Protein AF-A0A8S2FSR5-F1 (afdb_monomer)

Radius of gyration: 16.74 Å; Cα contacts (8 Å, |Δi|>4): 285; chains: 1; bounding box: 50×32×46 Å

Foldseek 3Di:
DPDQDKKKWKKFKPDPPWDDDPCCVQQHVQFDDWDDPDGGIIITIGGPVDAPVSSLLCLLPRDPRIHMFTDDIPPDPQKWKWKKKALDPVVVVVQVPDPFKDWPDWDFDDDPDSPRRIIITIIMGGRRCSSVVSVCQVVPDPRIDTDGIDRDDD

Organism: NCBI:txid1234261

Solvent-accessible surface area (backbone atoms only — not comparable to full-atom 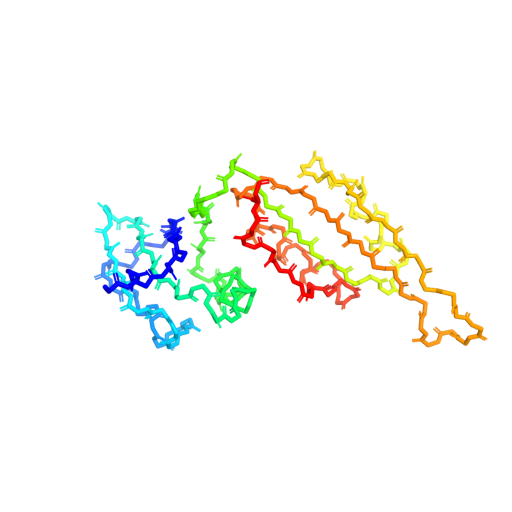values): 8906 Å² total; per-residue (Å²): 129,83,73,81,62,61,41,40,36,33,36,35,47,78,52,88,77,76,87,71,83,56,54,37,83,75,65,35,73,67,46,76,45,80,40,79,75,51,96,48,33,35,38,38,33,33,53,62,94,48,82,58,37,61,53,56,49,40,52,37,64,66,47,95,83,52,49,56,44,41,68,44,53,56,84,45,91,60,46,42,43,36,35,33,40,32,58,41,72,66,60,52,52,53,57,74,66,43,92,67,55,45,80,77,44,77,47,70,52,90,50,100,48,88,88,49,56,33,33,42,33,34,34,34,31,43,39,66,46,46,31,60,49,55,42,49,38,66,72,74,40,84,47,51,39,80,77,41,49,57,91,78,68,134

Structure (mmCIF, N/CA/C/O backbone):
data_AF-A0A8S2FSR5-F1
#
_entry.id   AF-A0A8S2FSR5-F1
#
loop_
_atom_site.group_PDB
_atom_site.id
_atom_site.type_symbol
_atom_site.label_atom_id
_atom_site.label_alt_id
_atom_site.label_comp_id
_atom_site.label_asym_id
_atom_site.label_entity_id
_atom_site.label_seq_id
_atom_site.pdbx_PDB_ins_code
_atom_site.Cartn_x
_atom_site.Cartn_y
_atom_site.Cartn_z
_atom_site.occupancy
_atom_site.B_iso_or_equiv
_atom_site.auth_seq_id
_atom_site.auth_comp_id
_atom_site.auth_asym_id
_atom_site.auth_atom_id
_atom_site.pdbx_PDB_model_num
ATOM 1 N N . ARG A 1 1 ? -27.350 17.821 -4.497 1.00 42.69 1 ARG A N 1
ATOM 2 C CA . ARG A 1 1 ? -26.119 17.705 -3.683 1.00 42.69 1 ARG A CA 1
ATOM 3 C C . ARG A 1 1 ? -25.410 16.485 -4.224 1.00 42.69 1 ARG A C 1
ATOM 5 O O . ARG A 1 1 ? -26.042 15.443 -4.240 1.00 42.69 1 ARG A O 1
ATOM 12 N N . VAL A 1 2 ? -24.217 16.649 -4.784 1.00 43.16 2 VAL A N 1
ATOM 13 C CA . VAL A 1 2 ? -23.364 15.503 -5.107 1.00 43.16 2 VAL A CA 1
ATOM 14 C C . VAL A 1 2 ? -22.880 15.006 -3.751 1.00 43.16 2 VAL A C 1
ATOM 16 O O . VAL A 1 2 ? -22.307 15.801 -3.002 1.00 43.16 2 VAL A O 1
ATOM 19 N N . ASP A 1 3 ? -23.260 13.790 -3.367 1.00 50.75 3 ASP A N 1
ATOM 20 C CA . ASP A 1 3 ? -22.720 13.181 -2.154 1.00 50.75 3 ASP A CA 1
ATOM 21 C C . ASP A 1 3 ? -21.193 13.175 -2.286 1.00 50.75 3 ASP A C 1
ATOM 23 O O . ASP A 1 3 ? -20.693 12.919 -3.384 1.00 50.75 3 ASP A O 1
ATOM 27 N N . PRO A 1 4 ? -20.431 13.536 -1.241 1.00 54.97 4 PRO A N 1
ATOM 28 C CA . PRO A 1 4 ? -18.988 13.570 -1.379 1.00 54.97 4 PRO A CA 1
ATOM 29 C C . PRO A 1 4 ? -18.513 12.153 -1.711 1.00 54.97 4 PRO A C 1
ATOM 31 O O . PRO A 1 4 ? -18.879 11.198 -1.024 1.00 54.97 4 PRO A O 1
ATOM 34 N N . GLU A 1 5 ? -17.748 12.004 -2.791 1.00 77.38 5 GLU A N 1
ATOM 35 C CA . GLU A 1 5 ? -17.191 10.706 -3.143 1.00 77.38 5 GLU A CA 1
ATOM 36 C C . GLU A 1 5 ? -16.043 10.391 -2.182 1.00 77.38 5 GLU A C 1
ATOM 38 O O . GLU A 1 5 ? -15.026 11.093 -2.128 1.00 77.38 5 GLU A O 1
ATOM 43 N N . TYR A 1 6 ? -16.243 9.350 -1.382 1.00 79.56 6 TYR A N 1
ATOM 44 C CA . TYR A 1 6 ? -15.280 8.871 -0.404 1.00 79.56 6 TYR A CA 1
ATOM 45 C C . TYR A 1 6 ? -14.722 7.528 -0.847 1.00 79.56 6 TYR A C 1
ATOM 47 O O . TYR A 1 6 ? -15.486 6.655 -1.258 1.00 79.56 6 TYR A O 1
ATOM 55 N N . GLU A 1 7 ? -13.424 7.339 -0.636 1.00 81.88 7 GLU A N 1
ATOM 56 C CA . GLU A 1 7 ? -12.866 6.004 -0.492 1.00 81.88 7 GLU A CA 1
ATOM 57 C C . GLU A 1 7 ? -13.045 5.511 0.943 1.00 81.88 7 GLU A C 1
ATOM 59 O O . GLU A 1 7 ? -12.767 6.222 1.915 1.00 81.88 7 GLU A O 1
ATOM 64 N N . GLN A 1 8 ? -13.522 4.276 1.075 1.00 88.06 8 GLN A N 1
ATOM 65 C CA . GLN A 1 8 ? -13.667 3.572 2.334 1.00 88.06 8 GLN A CA 1
ATOM 66 C C . GLN A 1 8 ? -12.603 2.484 2.451 1.00 88.06 8 GLN A C 1
ATOM 68 O O . GLN A 1 8 ? -12.623 1.496 1.720 1.00 88.06 8 GLN A O 1
ATOM 73 N N . LEU A 1 9 ? -11.732 2.631 3.443 1.00 92.19 9 LEU A N 1
ATOM 74 C CA . LEU A 1 9 ? -10.773 1.606 3.834 1.00 92.19 9 LEU A CA 1
ATOM 75 C C . LEU A 1 9 ? -11.348 0.765 4.963 1.00 92.19 9 LEU A C 1
ATOM 77 O O . LEU A 1 9 ? -11.871 1.327 5.924 1.00 92.19 9 LEU A O 1
ATOM 81 N N . ILE A 1 10 ? -11.189 -0.557 4.898 1.00 93.00 10 ILE A N 1
ATOM 82 C CA . ILE A 1 10 ? -11.311 -1.413 6.084 1.00 93.00 10 ILE A CA 1
ATOM 83 C C . ILE A 1 10 ? -9.924 -1.909 6.443 1.00 93.00 10 ILE A C 1
ATOM 85 O O . ILE A 1 10 ? -9.269 -2.580 5.645 1.00 93.00 10 ILE A O 1
ATOM 89 N N . ILE A 1 11 ? -9.500 -1.591 7.656 1.00 93.62 11 ILE A N 1
ATOM 90 C CA . ILE A 1 11 ? -8.203 -1.982 8.197 1.00 93.62 11 ILE A CA 1
ATOM 91 C C . ILE A 1 11 ? -8.386 -2.741 9.504 1.00 93.62 11 ILE A C 1
ATOM 93 O O . ILE A 1 11 ? -9.336 -2.505 10.254 1.00 93.62 11 ILE A O 1
ATOM 97 N N . LYS A 1 12 ? -7.444 -3.633 9.780 1.00 92.62 12 LYS A N 1
ATOM 98 C CA . LYS A 1 12 ? -7.308 -4.345 11.044 1.00 92.62 12 LYS A CA 1
ATOM 99 C C . LYS A 1 12 ? -6.054 -3.868 11.768 1.00 92.62 12 LYS A C 1
ATOM 101 O O . LYS A 1 12 ? -5.020 -3.683 11.128 1.00 92.62 12 LYS A O 1
ATOM 106 N N . ILE A 1 13 ? -6.135 -3.700 13.086 1.00 90.69 13 ILE A N 1
ATOM 107 C CA . ILE A 1 13 ? -4.983 -3.400 13.946 1.00 90.69 13 ILE A CA 1
ATOM 108 C C . ILE A 1 13 ? -4.629 -4.643 14.762 1.00 90.69 13 ILE A C 1
ATOM 110 O O . ILE A 1 13 ? -5.452 -5.150 15.513 1.00 90.69 13 ILE A O 1
ATOM 114 N N . SER A 1 14 ? -3.390 -5.118 14.671 1.00 83.94 14 SER A N 1
ATOM 115 C CA . SER A 1 14 ? -2.967 -6.355 15.348 1.00 83.94 14 SER A CA 1
ATOM 116 C C . SER A 1 14 ? -2.484 -6.170 16.803 1.00 83.94 14 SER A C 1
ATOM 118 O O . SER A 1 14 ? -1.922 -7.102 17.372 1.00 83.94 14 SER A O 1
ATOM 120 N N . ASN A 1 15 ? -2.679 -5.000 17.428 1.00 72.25 15 ASN A N 1
ATOM 121 C CA . ASN A 1 15 ? -2.208 -4.721 18.795 1.00 72.25 15 ASN A CA 1
ATOM 122 C C . ASN A 1 15 ? -3.358 -4.718 19.824 1.00 72.25 15 ASN A C 1
ATOM 124 O O . ASN A 1 15 ? -4.443 -4.211 19.557 1.00 72.25 15 ASN A O 1
ATOM 128 N N . GLU A 1 16 ? -3.092 -5.257 21.018 1.00 54.62 16 GLU A N 1
ATOM 129 C CA . GLU A 1 16 ? -4.023 -5.404 22.148 1.00 54.62 16 GLU A CA 1
ATOM 130 C C . GLU A 1 16 ? -4.314 -4.093 22.900 1.00 54.62 16 GLU A C 1
ATOM 132 O O . GLU A 1 16 ? -5.110 -4.094 23.839 1.00 54.62 16 GLU A O 1
ATOM 137 N N . LYS A 1 17 ? -3.693 -2.966 22.516 1.00 55.12 17 LYS A N 1
ATOM 138 C CA . LYS A 1 17 ? -4.017 -1.663 23.112 1.00 55.12 17 LYS A CA 1
ATOM 139 C C . LYS A 1 17 ? -5.418 -1.227 22.684 1.00 55.12 17 LYS A C 1
ATOM 141 O O . LYS A 1 17 ? -5.647 -0.768 21.570 1.00 55.12 17 LYS A O 1
ATOM 146 N N . GLU A 1 18 ? -6.331 -1.427 23.621 1.00 55.34 18 GLU A N 1
ATOM 147 C CA . GLU A 1 18 ? -7.761 -1.173 23.568 1.00 55.34 18 GLU A CA 1
ATOM 148 C C . GLU A 1 18 ? -8.134 0.165 22.900 1.00 55.34 18 GLU A C 1
ATOM 150 O O . GLU A 1 18 ? -7.737 1.242 23.336 1.00 55.34 18 GLU A O 1
ATOM 155 N N . ASN A 1 19 ? -8.976 0.064 21.867 1.00 60.84 19 ASN A N 1
ATOM 156 C CA . ASN A 1 19 ? -10.104 0.954 21.578 1.00 60.84 19 ASN A CA 1
ATOM 157 C C . ASN A 1 19 ? -9.882 2.482 21.593 1.00 60.84 19 ASN A C 1
ATOM 159 O O . ASN A 1 19 ? -10.737 3.173 22.143 1.00 60.84 19 ASN A O 1
ATOM 163 N N . ASN A 1 20 ? -8.819 3.039 20.996 1.00 74.62 20 ASN A N 1
ATOM 164 C CA . ASN A 1 20 ? -8.831 4.453 20.556 1.00 74.62 20 ASN A CA 1
ATOM 165 C C . ASN A 1 20 ? -7.588 4.872 19.746 1.00 74.62 20 ASN A C 1
ATOM 167 O O . ASN A 1 20 ? -6.884 5.812 20.110 1.00 74.62 20 ASN A O 1
ATOM 171 N N . PHE A 1 21 ? -7.270 4.182 18.648 1.00 87.31 21 PHE A N 1
ATOM 172 C CA . PHE A 1 21 ? -6.208 4.691 17.775 1.00 87.31 21 PHE A CA 1
ATOM 173 C C . PHE A 1 21 ? -6.674 5.977 17.069 1.00 87.31 21 PHE A C 1
ATOM 175 O O . PHE A 1 21 ? -7.701 5.978 16.387 1.00 87.31 21 PHE A O 1
ATOM 182 N N . ASP A 1 22 ? -5.927 7.068 17.237 1.00 90.50 22 ASP A N 1
ATOM 183 C CA . ASP A 1 22 ? -6.254 8.368 16.652 1.00 90.50 22 ASP A CA 1
ATOM 184 C C . ASP A 1 22 ? -5.719 8.473 15.221 1.00 90.50 22 ASP A C 1
ATOM 186 O O . ASP A 1 22 ? -4.659 9.032 14.961 1.00 90.50 22 ASP A O 1
ATOM 190 N N . PHE A 1 23 ? -6.465 7.923 14.264 1.00 91.94 23 PHE A N 1
ATOM 191 C CA . PHE A 1 23 ? -6.066 7.935 12.854 1.00 91.94 23 PHE A CA 1
ATOM 192 C C . PHE A 1 23 ? -5.851 9.336 12.282 1.00 91.94 23 PHE A C 1
ATOM 194 O O . PHE A 1 23 ? -5.016 9.507 11.397 1.00 91.94 23 PHE A O 1
ATOM 201 N N . ILE A 1 24 ? -6.599 10.328 12.759 1.00 92.50 24 ILE A N 1
ATOM 202 C CA . ILE A 1 24 ? -6.573 11.674 12.188 1.00 92.50 24 ILE A CA 1
ATOM 203 C C . ILE A 1 24 ? -5.243 12.344 12.533 1.00 92.50 24 ILE A C 1
ATOM 205 O O . ILE A 1 24 ? -4.582 12.894 11.656 1.00 92.50 24 ILE A O 1
ATOM 209 N N . ASN A 1 25 ? -4.816 12.247 13.793 1.00 91.19 25 ASN A N 1
ATOM 210 C CA . ASN A 1 25 ? -3.574 12.875 14.236 1.00 91.19 25 ASN A CA 1
ATOM 211 C C . ASN A 1 25 ? -2.333 12.008 13.977 1.00 91.19 25 ASN A C 1
ATOM 213 O O . ASN A 1 25 ? -1.267 12.546 13.685 1.00 91.19 25 ASN A O 1
ATOM 217 N N . GLU A 1 26 ? -2.456 10.682 14.061 1.00 91.25 26 GLU A N 1
ATOM 218 C CA . GLU A 1 26 ? -1.312 9.767 13.950 1.00 91.25 26 GLU A CA 1
ATOM 219 C C . GLU A 1 26 ? -0.989 9.372 12.504 1.00 91.25 26 GLU A C 1
ATOM 221 O O . GLU A 1 26 ? 0.164 9.087 12.178 1.00 91.25 26 GLU A O 1
ATOM 226 N N . ILE A 1 27 ? -1.989 9.350 11.618 1.00 92.25 27 ILE A N 1
ATOM 227 C CA . ILE A 1 27 ? -1.805 8.989 10.207 1.00 92.25 27 ILE A CA 1
ATOM 228 C C . ILE A 1 27 ? -1.967 10.233 9.348 1.00 92.25 27 ILE A C 1
ATOM 230 O O . ILE A 1 27 ? -1.011 10.682 8.706 1.00 92.25 27 ILE A O 1
ATOM 234 N N . ASP A 1 28 ? -3.177 10.783 9.282 1.00 92.56 28 ASP A N 1
ATOM 235 C CA . ASP A 1 28 ? -3.449 11.868 8.353 1.00 92.56 28 ASP A CA 1
ATOM 236 C C . ASP A 1 28 ? -4.740 12.640 8.654 1.00 92.56 28 ASP A C 1
ATOM 238 O O . ASP A 1 28 ? -5.824 12.059 8.720 1.00 92.56 28 ASP A O 1
ATOM 242 N N . GLU A 1 29 ? -4.635 13.971 8.721 1.00 91.38 29 GLU A N 1
ATOM 243 C CA . GLU A 1 29 ? -5.762 14.877 8.984 1.00 91.38 29 GLU A CA 1
ATOM 244 C C . GLU A 1 29 ? -6.862 14.819 7.912 1.00 91.38 29 GLU A C 1
ATOM 246 O O . GLU A 1 29 ? -7.984 15.275 8.128 1.00 91.38 29 GLU A O 1
ATOM 251 N N . ARG A 1 30 ? -6.554 14.268 6.729 1.00 90.00 30 ARG A N 1
ATOM 252 C CA . ARG A 1 30 ? -7.512 14.096 5.630 1.00 90.00 30 ARG A CA 1
ATOM 253 C C . ARG A 1 30 ? -8.495 12.947 5.877 1.00 90.00 30 ARG A C 1
ATOM 255 O O . ARG A 1 30 ? -9.451 12.819 5.114 1.00 90.00 30 ARG A O 1
ATOM 262 N N . ILE A 1 31 ? -8.274 12.110 6.890 1.00 91.19 31 ILE A N 1
ATOM 263 C CA . ILE A 1 31 ? -9.222 11.073 7.304 1.00 91.19 31 ILE A CA 1
ATOM 264 C C . ILE A 1 31 ? -10.385 11.765 8.026 1.00 91.19 31 ILE A C 1
ATOM 266 O O . ILE A 1 31 ? -10.230 12.272 9.131 1.00 91.19 31 ILE A O 1
ATOM 270 N N . GLU A 1 32 ? -11.563 11.801 7.402 1.00 88.44 32 GLU A N 1
ATOM 271 C CA . GLU A 1 32 ? -12.696 12.581 7.927 1.00 88.44 32 GLU A CA 1
ATOM 272 C C . GLU A 1 32 ? -13.579 11.784 8.889 1.00 88.44 32 GLU A C 1
ATOM 274 O O . GLU A 1 32 ? -14.189 12.349 9.797 1.00 88.44 32 GLU A O 1
ATOM 279 N N . GLN A 1 33 ? -13.704 10.471 8.677 1.00 87.75 33 GLN A N 1
ATOM 280 C CA . GLN A 1 33 ? -14.559 9.618 9.502 1.00 87.75 33 GLN A CA 1
ATOM 281 C C . GLN A 1 33 ? -13.844 8.317 9.834 1.00 87.75 33 GLN A C 1
ATOM 283 O O . GLN A 1 33 ? -13.378 7.604 8.945 1.00 87.75 33 GLN A O 1
ATOM 288 N N . VAL A 1 34 ? -13.825 7.998 11.125 1.00 92.25 34 VAL A N 1
ATOM 289 C CA . VAL A 1 34 ? -13.294 6.755 11.680 1.00 92.25 34 VAL A CA 1
ATOM 290 C C . VAL A 1 34 ? -14.436 6.047 12.390 1.00 92.25 34 VAL A C 1
ATOM 292 O O . VAL A 1 34 ? -15.071 6.614 13.279 1.00 92.25 34 VAL A O 1
ATOM 295 N N . LYS A 1 35 ? -14.712 4.801 12.009 1.00 92.56 35 LYS A N 1
ATOM 296 C CA . LYS A 1 35 ? -15.726 3.971 12.660 1.00 92.56 35 LYS A CA 1
ATOM 297 C C . LYS A 1 35 ? -15.125 2.637 13.074 1.00 92.56 35 LYS A C 1
ATOM 299 O O . LYS A 1 35 ? -14.698 1.867 12.219 1.00 92.56 35 LYS A O 1
ATOM 304 N N . LEU A 1 36 ? -15.168 2.331 14.368 1.00 91.88 36 LEU A N 1
ATOM 305 C CA . LEU A 1 36 ? -14.890 0.989 14.875 1.00 91.88 36 LEU A CA 1
ATOM 306 C C . LEU A 1 36 ? -16.007 0.044 14.407 1.00 91.88 36 LEU A C 1
ATOM 308 O O . LEU A 1 36 ? -17.181 0.255 14.717 1.00 91.88 36 LEU A O 1
ATOM 312 N N . LEU A 1 37 ? -15.654 -0.969 13.620 1.00 90.50 37 LEU A N 1
ATOM 313 C CA . LEU A 1 37 ? -16.592 -1.979 13.129 1.00 90.50 37 LEU A CA 1
ATOM 314 C C . LEU A 1 37 ? -16.752 -3.115 14.141 1.00 90.50 37 LEU A C 1
ATOM 316 O O . LEU A 1 37 ? -17.859 -3.596 14.370 1.00 90.50 37 LEU A O 1
ATOM 320 N N . ASN A 1 38 ? -15.639 -3.540 14.734 1.00 87.38 38 ASN A N 1
ATOM 321 C CA . ASN A 1 38 ? -15.550 -4.527 15.806 1.00 87.38 38 ASN A CA 1
ATOM 322 C C . ASN A 1 38 ? -14.200 -4.342 16.537 1.00 87.38 38 ASN A C 1
ATOM 324 O O . ASN A 1 38 ? -13.462 -3.427 16.190 1.00 87.38 38 ASN A O 1
ATOM 328 N N . LYS A 1 39 ? -13.881 -5.209 17.511 1.00 84.56 39 LYS A N 1
ATOM 329 C CA . LYS A 1 39 ? -12.710 -5.150 18.416 1.00 84.56 39 LYS A CA 1
ATOM 330 C C . LYS A 1 39 ? -11.434 -4.527 17.822 1.00 84.56 39 LYS A C 1
ATOM 332 O O . LYS A 1 39 ? -10.809 -3.705 18.479 1.00 84.56 39 LYS A O 1
ATOM 337 N N . ASP A 1 40 ? -11.043 -4.939 16.623 1.00 89.56 40 ASP A N 1
ATOM 338 C CA . ASP A 1 40 ? -9.780 -4.572 15.979 1.00 89.56 40 ASP A CA 1
ATOM 339 C C . ASP A 1 40 ? -9.940 -4.069 14.534 1.00 89.56 40 ASP A C 1
ATOM 341 O O . ASP A 1 40 ? -8.939 -3.768 13.882 1.00 89.56 40 ASP A O 1
ATOM 345 N N . HIS A 1 41 ? -11.174 -3.947 14.033 1.00 92.00 41 HIS A N 1
ATOM 346 C CA . HIS A 1 41 ? -11.455 -3.511 12.663 1.00 92.00 41 HIS A CA 1
ATOM 347 C C . HIS A 1 41 ? -12.018 -2.094 12.624 1.00 92.00 41 HIS A C 1
ATOM 349 O O . HIS A 1 41 ? -12.992 -1.776 13.310 1.00 92.00 41 HIS A O 1
ATOM 355 N N . TYR A 1 42 ? -11.470 -1.271 11.735 1.00 93.50 42 TYR A N 1
ATOM 356 C CA . TYR 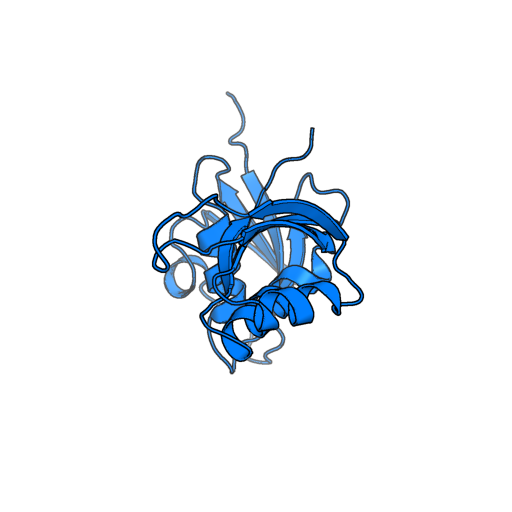A 1 42 ? -11.868 0.119 11.550 1.00 93.50 42 TYR A CA 1
ATOM 357 C C . TYR A 1 42 ? -12.234 0.381 10.094 1.00 93.50 42 TYR A C 1
ATOM 359 O O . TYR A 1 42 ? -11.555 -0.084 9.180 1.00 93.50 42 TYR A O 1
ATOM 367 N N . ALA A 1 43 ? -13.299 1.153 9.893 1.00 93.69 43 ALA A N 1
ATOM 368 C CA . ALA A 1 43 ? -13.612 1.787 8.626 1.00 93.69 43 ALA A CA 1
ATOM 369 C C . ALA A 1 43 ? -13.113 3.234 8.647 1.00 93.69 43 ALA A C 1
ATOM 371 O O . ALA A 1 43 ? -13.508 4.006 9.525 1.00 93.69 43 ALA A O 1
ATOM 372 N N . LEU A 1 44 ? -12.279 3.594 7.674 1.00 93.44 44 LEU A N 1
ATOM 373 C CA . LEU A 1 44 ? -11.795 4.957 7.462 1.00 93.44 44 LEU A CA 1
ATOM 374 C C . LEU A 1 44 ? -12.421 5.516 6.189 1.00 93.44 44 LEU A C 1
ATOM 376 O O . LEU A 1 44 ? -12.480 4.807 5.185 1.00 93.44 44 LEU A O 1
ATOM 380 N N . ARG A 1 45 ? -12.861 6.774 6.213 1.00 91.00 45 ARG A N 1
ATOM 381 C CA . ARG A 1 45 ? -13.313 7.492 5.013 1.00 91.00 45 ARG A CA 1
ATOM 382 C C . ARG A 1 45 ? -12.349 8.605 4.653 1.00 91.00 45 ARG A C 1
ATOM 384 O O . ARG A 1 45 ? -12.063 9.474 5.479 1.00 91.00 45 ARG A O 1
ATOM 391 N N . ILE A 1 46 ? -11.898 8.567 3.408 1.00 88.31 46 ILE A N 1
ATOM 392 C CA . ILE A 1 46 ? -10.944 9.504 2.825 1.00 88.31 46 ILE A CA 1
ATOM 393 C C . ILE A 1 46 ? -11.615 10.145 1.607 1.00 88.31 46 ILE A C 1
ATOM 395 O O . ILE A 1 46 ? -12.161 9.423 0.774 1.00 88.31 46 ILE A O 1
ATOM 399 N N . PRO A 1 47 ? -11.620 11.478 1.468 1.00 83.25 47 PRO A N 1
ATOM 400 C CA . PRO A 1 47 ? -12.165 12.119 0.275 1.00 83.25 47 PRO A CA 1
ATOM 401 C C . PRO A 1 47 ? -11.358 11.760 -0.984 1.00 83.25 47 PRO A C 1
ATOM 403 O O . PRO A 1 47 ? -10.144 11.961 -0.998 1.00 83.25 47 PRO A O 1
ATOM 406 N N . ARG A 1 48 ? -12.023 11.326 -2.067 1.00 76.75 48 ARG A N 1
ATOM 407 C CA . ARG A 1 48 ? -11.369 10.915 -3.335 1.00 76.75 48 ARG A CA 1
ATOM 408 C C . ARG A 1 48 ? -10.500 11.980 -3.997 1.00 76.75 48 ARG A C 1
ATOM 410 O O . ARG A 1 48 ? -9.572 11.685 -4.733 1.00 76.75 48 ARG A O 1
ATOM 417 N N . HIS A 1 49 ? -10.801 13.252 -3.758 1.00 72.81 49 HIS A N 1
ATOM 418 C CA . HIS A 1 49 ? -10.073 14.367 -4.367 1.00 72.81 49 HIS A CA 1
ATOM 419 C C . HIS A 1 49 ? -8.714 14.646 -3.699 1.00 72.81 49 HIS A C 1
ATOM 421 O O . HIS A 1 49 ? -8.064 15.638 -4.035 1.00 72.81 49 HIS A O 1
ATOM 427 N N . ARG A 1 50 ? -8.301 13.838 -2.713 1.00 71.00 50 ARG A N 1
ATOM 428 C CA . ARG A 1 50 ? -7.042 14.010 -1.986 1.00 71.00 50 ARG A CA 1
ATOM 429 C C . ARG A 1 50 ? -6.085 12.842 -2.253 1.00 71.00 50 ARG A C 1
ATOM 431 O O . ARG A 1 50 ? -6.551 11.728 -2.451 1.00 71.00 50 ARG A O 1
ATOM 438 N N . PRO A 1 51 ? -4.755 13.069 -2.218 1.00 74.38 51 PRO A N 1
ATOM 439 C CA . PRO A 1 51 ? -3.773 12.016 -2.474 1.00 74.38 51 PRO A CA 1
ATOM 440 C C . PRO A 1 51 ? -3.940 10.798 -1.551 1.00 74.38 51 PRO A C 1
ATOM 442 O O . PRO A 1 51 ? -3.627 10.851 -0.361 1.00 74.38 51 PRO A O 1
ATOM 445 N N . PHE A 1 52 ? -4.410 9.690 -2.123 1.00 83.06 52 PHE A N 1
ATOM 446 C CA . PHE A 1 52 ? -4.668 8.431 -1.425 1.00 83.06 52 PHE A CA 1
ATOM 447 C C . PHE A 1 52 ? -3.381 7.669 -1.074 1.00 83.06 52 PHE A C 1
ATOM 449 O O . PHE A 1 52 ? -3.265 7.065 -0.005 1.00 83.06 52 PHE A O 1
ATOM 456 N N . SER A 1 53 ? -2.378 7.746 -1.952 1.00 88.19 53 SER A N 1
ATOM 457 C CA . SER A 1 53 ? -1.134 6.975 -1.844 1.00 88.19 53 SER A CA 1
ATOM 458 C C . SER A 1 53 ? -0.349 7.293 -0.571 1.00 88.19 53 SER A C 1
ATOM 460 O O . SER A 1 53 ? 0.141 6.384 0.089 1.00 88.19 53 SER A O 1
ATOM 462 N N . GLU A 1 54 ? -0.305 8.564 -0.163 1.00 88.69 54 GLU A N 1
ATOM 463 C CA . GLU A 1 54 ? 0.389 8.987 1.059 1.00 88.69 54 GLU A CA 1
ATOM 464 C C . GLU A 1 54 ? -0.237 8.380 2.321 1.00 88.69 54 GLU A C 1
ATOM 466 O O . GLU A 1 54 ? 0.481 7.975 3.231 1.00 88.69 54 GLU A O 1
ATOM 471 N N . ILE A 1 55 ? -1.568 8.283 2.383 1.00 91.31 55 ILE A N 1
ATOM 472 C CA . ILE A 1 55 ? -2.268 7.700 3.536 1.00 91.31 55 ILE A CA 1
ATOM 473 C C . ILE A 1 55 ? -2.008 6.193 3.597 1.00 91.31 55 ILE A C 1
ATOM 475 O O . ILE A 1 55 ? -1.704 5.660 4.664 1.00 91.31 55 ILE A O 1
ATOM 479 N N . ILE A 1 56 ? -2.068 5.514 2.449 1.00 92.56 56 ILE A N 1
ATOM 480 C CA . ILE A 1 56 ? -1.741 4.090 2.321 1.00 92.56 56 ILE A CA 1
ATOM 481 C C . ILE A 1 56 ? -0.298 3.809 2.751 1.00 92.56 56 ILE A C 1
ATOM 483 O O . ILE A 1 56 ? -0.056 2.868 3.509 1.00 92.56 56 ILE A O 1
ATOM 487 N N . GLU A 1 57 ? 0.656 4.636 2.323 1.00 91.94 57 GLU A N 1
ATOM 488 C CA . GLU A 1 57 ? 2.057 4.512 2.729 1.00 91.94 57 GLU A CA 1
ATOM 489 C C . GLU A 1 57 ? 2.245 4.745 4.229 1.00 91.94 57 GLU A C 1
ATOM 491 O O . GLU A 1 57 ? 2.893 3.933 4.892 1.00 91.94 57 GLU A O 1
ATOM 496 N N . LYS A 1 58 ? 1.643 5.801 4.791 1.00 92.62 58 LYS A N 1
ATOM 497 C CA . LYS A 1 58 ? 1.714 6.079 6.232 1.00 92.62 58 LYS A CA 1
ATOM 498 C C . LYS A 1 58 ? 1.120 4.945 7.061 1.00 92.62 58 LYS A C 1
ATOM 500 O O . LYS A 1 58 ? 1.750 4.524 8.023 1.00 92.62 58 LYS A O 1
ATOM 505 N N . LEU A 1 59 ? -0.034 4.398 6.673 1.00 93.31 59 LEU A N 1
ATOM 506 C CA . LEU A 1 59 ? -0.625 3.229 7.338 1.00 93.31 59 LEU A CA 1
ATOM 507 C C . LEU A 1 59 ? 0.283 2.001 7.235 1.00 93.31 59 LEU A C 1
ATOM 509 O O . LEU A 1 59 ? 0.493 1.297 8.219 1.00 93.31 59 LEU A O 1
ATOM 513 N N . ALA A 1 60 ? 0.855 1.738 6.060 1.00 93.25 60 ALA A N 1
ATOM 514 C CA . ALA A 1 60 ? 1.727 0.586 5.872 1.00 93.25 60 ALA A CA 1
ATOM 515 C C . ALA A 1 60 ? 3.019 0.671 6.705 1.00 93.25 60 ALA A C 1
ATOM 517 O O . ALA A 1 60 ? 3.542 -0.375 7.108 1.00 93.25 60 ALA A O 1
ATOM 518 N N . LEU A 1 61 ? 3.522 1.889 6.947 1.00 91.81 61 LEU A N 1
ATOM 519 C CA . LEU A 1 61 ? 4.844 2.167 7.519 1.00 91.81 61 LEU A CA 1
ATOM 520 C C . LEU A 1 61 ? 4.834 2.794 8.926 1.00 91.81 61 LEU A C 1
ATOM 522 O O . LEU A 1 61 ? 5.918 3.052 9.442 1.00 91.81 61 LEU A O 1
ATOM 526 N N . TYR A 1 62 ? 3.664 3.023 9.531 1.00 89.38 62 TYR A N 1
ATOM 527 C CA . TYR A 1 62 ? 3.479 3.831 10.745 1.00 89.38 62 TYR A CA 1
ATOM 528 C C . TYR A 1 62 ? 4.472 3.530 11.885 1.00 89.38 62 TYR A C 1
ATOM 530 O O . TYR A 1 62 ? 5.349 4.343 12.167 1.00 89.38 62 TYR A O 1
ATOM 538 N N . ASP A 1 63 ? 4.363 2.370 12.539 1.00 81.94 63 ASP A N 1
ATOM 539 C CA . ASP A 1 63 ? 5.255 1.977 13.633 1.00 81.94 63 ASP A CA 1
ATOM 540 C C . ASP A 1 63 ? 5.426 0.455 13.685 1.00 81.94 63 ASP A C 1
ATOM 542 O O . ASP A 1 63 ? 4.518 -0.311 13.365 1.00 81.94 63 ASP A O 1
ATOM 546 N N . LYS A 1 64 ? 6.598 -0.011 14.130 1.00 74.50 64 LYS A N 1
ATOM 547 C CA . LYS A 1 64 ? 6.899 -1.451 14.209 1.00 74.50 64 LYS A CA 1
ATOM 548 C C . LYS A 1 64 ? 6.057 -2.195 15.249 1.00 74.50 64 LYS A C 1
ATOM 550 O O . LYS A 1 64 ? 5.928 -3.411 15.149 1.00 74.50 64 LYS A O 1
ATOM 555 N N . ASN A 1 65 ? 5.512 -1.492 16.239 1.00 80.19 65 ASN A N 1
ATOM 556 C CA . ASN A 1 65 ? 4.704 -2.067 17.313 1.00 80.19 65 ASN A CA 1
ATOM 557 C C . ASN A 1 65 ? 3.198 -1.975 17.030 1.00 80.19 65 ASN A C 1
ATOM 559 O O . ASN A 1 65 ? 2.401 -2.533 17.785 1.00 80.19 65 ASN A O 1
ATOM 563 N N . VAL A 1 66 ? 2.786 -1.274 15.970 1.00 85.31 66 VAL A N 1
ATOM 564 C CA . VAL A 1 66 ? 1.385 -1.165 15.552 1.00 85.31 66 VAL A CA 1
ATOM 565 C C . VAL A 1 66 ? 1.284 -1.605 14.102 1.00 85.31 66 VAL A C 1
ATOM 567 O O . VAL A 1 66 ? 1.544 -0.845 13.174 1.00 85.31 66 VAL A O 1
ATOM 570 N N . GLN A 1 67 ? 0.907 -2.866 13.908 1.00 88.44 67 GLN A N 1
ATOM 571 C CA . GLN A 1 67 ? 0.711 -3.407 12.574 1.00 88.44 67 GLN A CA 1
ATOM 572 C C . GLN A 1 67 ? -0.725 -3.177 12.115 1.00 88.44 67 GLN A C 1
ATOM 574 O O . GLN A 1 67 ? -1.672 -3.702 12.708 1.00 88.44 67 GLN A O 1
ATOM 579 N N . PHE A 1 68 ? -0.842 -2.440 11.016 1.00 92.38 68 PHE A N 1
ATOM 580 C CA . PHE A 1 68 ? -2.053 -2.371 10.220 1.00 92.38 68 PHE A CA 1
ATOM 581 C C . PHE A 1 68 ? -2.016 -3.425 9.118 1.00 92.38 68 PHE A C 1
ATOM 583 O O . PHE A 1 68 ? -0.990 -3.606 8.441 1.00 92.38 68 PHE A O 1
ATOM 590 N N . ASP A 1 69 ? -3.166 -4.058 8.912 1.00 92.19 69 ASP A N 1
ATOM 591 C CA . ASP A 1 69 ? -3.451 -4.919 7.773 1.00 92.19 69 ASP A CA 1
ATOM 592 C C . ASP A 1 69 ? -4.651 -4.345 7.014 1.00 92.19 69 ASP A C 1
ATOM 594 O O . ASP A 1 69 ? -5.689 -4.034 7.602 1.00 92.19 69 ASP A O 1
ATOM 598 N N . LEU A 1 70 ? -4.494 -4.166 5.705 1.00 93.38 70 LEU A N 1
ATOM 599 C CA . LEU A 1 70 ? -5.555 -3.664 4.845 1.00 93.38 70 LEU A CA 1
ATOM 600 C C . LEU A 1 70 ? -6.427 -4.826 4.389 1.00 93.38 70 LEU A C 1
ATOM 602 O O . LEU A 1 70 ? -5.913 -5.815 3.882 1.00 93.38 70 LEU A O 1
ATOM 606 N N . LEU A 1 71 ? -7.739 -4.699 4.551 1.00 91.94 71 LEU A N 1
ATOM 607 C CA . LEU A 1 71 ? -8.694 -5.747 4.193 1.00 91.94 71 LEU A CA 1
ATOM 608 C C . LEU A 1 71 ? -9.547 -5.368 2.986 1.00 91.94 71 LEU A C 1
ATOM 610 O O . LEU A 1 71 ? -9.966 -6.242 2.233 1.00 91.94 71 LEU A O 1
ATOM 614 N N . PHE A 1 72 ? -9.831 -4.077 2.814 1.00 90.50 72 PHE A N 1
ATOM 615 C CA . PHE A 1 72 ? -10.747 -3.602 1.784 1.00 90.50 72 PHE A CA 1
ATOM 616 C C . PHE A 1 72 ? -10.482 -2.143 1.417 1.00 90.50 72 PHE A C 1
ATOM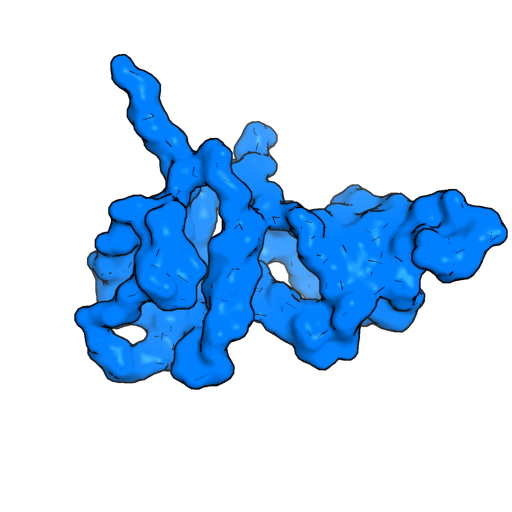 618 O O . PHE A 1 72 ? -10.143 -1.338 2.287 1.00 90.50 72 PHE A O 1
ATOM 625 N N . ILE A 1 73 ? -10.714 -1.823 0.145 1.00 88.69 73 ILE A N 1
ATOM 626 C CA . ILE A 1 73 ? -10.839 -0.475 -0.415 1.00 88.69 73 ILE A CA 1
ATOM 627 C C . ILE A 1 73 ? -12.147 -0.481 -1.215 1.00 88.69 73 ILE A C 1
ATOM 629 O O . ILE A 1 73 ? -12.426 -1.457 -1.914 1.00 88.69 73 ILE A O 1
ATOM 633 N N . SER A 1 74 ? -12.984 0.547 -1.076 1.00 83.44 74 SER A N 1
ATOM 634 C CA . SER A 1 74 ? -14.219 0.636 -1.862 1.00 83.44 74 SER A CA 1
ATOM 635 C C . SER A 1 74 ? -13.944 0.692 -3.360 1.00 83.44 74 SER A C 1
ATOM 637 O O . SER A 1 74 ? -12.907 1.167 -3.786 1.00 83.44 74 SER A O 1
ATOM 639 N N . ASN A 1 75 ? -14.901 0.218 -4.162 1.00 76.75 75 ASN A N 1
ATOM 640 C CA . ASN A 1 75 ? -14.852 0.251 -5.635 1.00 76.75 75 ASN A CA 1
ATOM 641 C C . ASN A 1 75 ? -13.756 -0.615 -6.275 1.00 76.75 75 ASN A C 1
ATOM 643 O O . ASN A 1 75 ? -13.697 -0.719 -7.493 1.00 76.75 75 ASN A O 1
ATOM 647 N N . GLU A 1 76 ? -12.968 -1.319 -5.465 1.00 77.69 76 GLU A N 1
ATOM 648 C CA . GLU A 1 76 ? -11.935 -2.232 -5.928 1.00 77.69 76 GLU A CA 1
ATOM 649 C C . GLU A 1 76 ? -12.406 -3.691 -5.860 1.00 77.69 76 GLU A C 1
ATOM 651 O O . GLU A 1 76 ? -12.894 -4.176 -4.834 1.00 77.69 76 GLU A O 1
ATOM 656 N N . ASN A 1 77 ? -12.197 -4.449 -6.939 1.00 81.06 77 ASN A N 1
ATOM 657 C CA . ASN A 1 77 ? -12.571 -5.868 -7.033 1.00 81.06 77 ASN A CA 1
ATOM 658 C C . ASN A 1 77 ? -11.535 -6.799 -6.364 1.00 81.06 77 ASN A C 1
ATOM 660 O O . ASN A 1 77 ? -11.153 -7.832 -6.913 1.00 81.06 77 ASN A O 1
ATOM 664 N N . GLY A 1 78 ? -11.045 -6.425 -5.178 1.00 87.00 78 GLY A N 1
ATOM 665 C CA . GLY A 1 78 ? -10.076 -7.202 -4.391 1.00 87.00 78 GLY A CA 1
ATOM 666 C C . GLY A 1 78 ? -8.615 -7.092 -4.848 1.00 87.00 78 GLY A C 1
ATOM 667 O O . GLY A 1 78 ? -7.724 -7.629 -4.184 1.00 87.00 78 GLY A O 1
ATOM 668 N N . PHE A 1 79 ? -8.354 -6.370 -5.935 1.00 90.94 79 PHE A N 1
ATOM 669 C CA . PHE A 1 79 ? -7.022 -6.065 -6.454 1.00 90.94 79 PHE A CA 1
ATOM 670 C C . PHE A 1 79 ? -6.793 -4.559 -6.459 1.00 90.94 79 PHE A C 1
ATOM 672 O O . PHE A 1 79 ? -7.750 -3.808 -6.419 1.00 90.94 79 PHE A O 1
ATOM 679 N N . ILE A 1 80 ? -5.535 -4.134 -6.514 1.00 90.62 80 ILE A N 1
ATOM 680 C CA . ILE A 1 80 ? -5.148 -2.728 -6.613 1.00 90.62 80 ILE A CA 1
ATOM 681 C C . ILE A 1 80 ? -3.931 -2.577 -7.518 1.00 90.62 80 ILE A C 1
ATOM 683 O O . ILE A 1 80 ? -3.066 -3.463 -7.540 1.00 90.62 80 ILE A O 1
ATOM 687 N N . GLN A 1 81 ? -3.866 -1.471 -8.262 1.00 92.56 81 GLN A N 1
ATOM 688 C CA . GLN A 1 81 ? -2.691 -1.127 -9.057 1.00 92.56 81 GLN A CA 1
ATOM 689 C C . GLN A 1 81 ? -1.762 -0.186 -8.299 1.00 92.56 81 GLN A C 1
ATOM 691 O O . GLN A 1 81 ? -2.196 0.750 -7.628 1.00 92.56 81 GLN A O 1
ATOM 696 N N . ILE A 1 82 ? -0.464 -0.420 -8.453 1.00 93.44 82 ILE A N 1
ATOM 697 C CA . ILE A 1 82 ? 0.582 0.431 -7.896 1.00 93.44 82 ILE A CA 1
ATOM 698 C C . ILE A 1 82 ? 1.585 0.742 -8.991 1.00 93.44 82 ILE A C 1
ATOM 700 O O . ILE A 1 82 ? 2.045 -0.152 -9.703 1.00 93.44 82 ILE A O 1
ATOM 704 N N . GLU A 1 83 ? 1.954 2.008 -9.081 1.00 94.12 83 GLU A N 1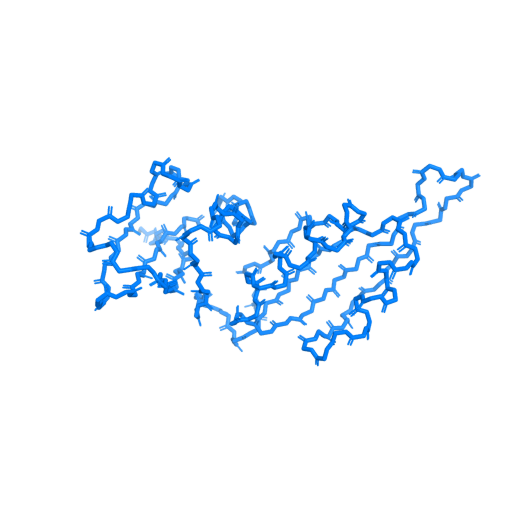
ATOM 705 C CA . GLU A 1 83 ? 3.068 2.477 -9.878 1.00 94.12 83 GLU A CA 1
ATOM 706 C C . GLU A 1 83 ? 4.341 2.559 -9.028 1.00 94.12 83 GLU A C 1
ATOM 708 O O . GLU A 1 83 ? 4.357 3.089 -7.911 1.00 94.12 83 GLU A O 1
ATOM 713 N N . LEU A 1 84 ? 5.423 2.020 -9.582 1.00 93.81 84 LEU A N 1
ATOM 714 C CA . LEU A 1 84 ? 6.739 1.951 -8.972 1.00 93.81 84 LEU A CA 1
ATOM 715 C C . LEU A 1 84 ? 7.789 2.542 -9.909 1.00 93.81 84 LEU A C 1
ATOM 717 O O . LEU A 1 84 ? 7.790 2.268 -11.106 1.00 93.81 84 LEU A O 1
ATOM 721 N N . ASN A 1 85 ? 8.768 3.232 -9.334 1.00 92.62 85 ASN A N 1
ATOM 722 C CA . ASN A 1 85 ? 10.033 3.550 -9.983 1.00 92.62 85 ASN A CA 1
ATOM 723 C C . ASN A 1 85 ? 11.162 2.743 -9.345 1.00 92.62 85 ASN A C 1
ATOM 725 O O . ASN A 1 85 ? 11.360 2.784 -8.129 1.00 92.62 85 ASN A O 1
ATOM 729 N N . ILE A 1 86 ? 11.914 2.020 -10.175 1.00 92.00 86 ILE A N 1
ATOM 730 C CA . ILE A 1 86 ? 12.991 1.126 -9.747 1.00 92.00 86 ILE A CA 1
ATOM 731 C C . ILE A 1 86 ? 14.307 1.534 -10.399 1.00 92.00 86 ILE A C 1
ATOM 733 O O . ILE A 1 86 ? 14.444 1.479 -11.619 1.00 92.00 86 ILE A O 1
ATOM 737 N N . SER A 1 87 ? 15.304 1.895 -9.590 1.00 89.38 87 SER A N 1
ATOM 738 C CA . SER A 1 87 ? 16.618 2.350 -10.080 1.00 89.38 87 SER A CA 1
ATOM 739 C C . SER A 1 87 ? 17.705 1.268 -10.127 1.00 89.38 87 SER A C 1
ATOM 741 O O . SER A 1 87 ? 18.814 1.525 -10.589 1.00 89.38 87 SER A O 1
ATOM 743 N N . LYS A 1 88 ? 17.423 0.043 -9.659 1.00 88.50 88 LYS A N 1
ATOM 744 C CA . LYS A 1 88 ? 18.391 -1.068 -9.648 1.00 88.50 88 LYS A CA 1
ATOM 745 C C . LYS A 1 88 ? 17.828 -2.345 -10.258 1.00 88.50 88 LYS A C 1
ATOM 747 O O . LYS A 1 88 ? 16.732 -2.792 -9.929 1.00 88.50 88 LYS A O 1
ATOM 752 N N . SER A 1 89 ? 18.652 -3.013 -11.061 1.00 87.06 89 SER A N 1
ATOM 753 C CA . SER A 1 89 ? 18.305 -4.279 -11.721 1.00 87.06 89 SER A CA 1
ATOM 754 C C . SER A 1 89 ? 18.025 -5.429 -10.743 1.00 87.06 89 SER A C 1
ATOM 756 O O . SER A 1 89 ? 17.179 -6.275 -11.024 1.00 87.06 89 SER A O 1
ATOM 758 N N . ASN A 1 90 ? 18.690 -5.469 -9.585 1.00 90.00 90 ASN A N 1
ATOM 759 C CA . ASN A 1 90 ? 18.435 -6.493 -8.567 1.00 90.00 90 ASN A CA 1
ATOM 760 C C . ASN A 1 90 ? 17.051 -6.338 -7.919 1.00 90.00 90 ASN A C 1
ATOM 762 O O . ASN A 1 90 ? 16.370 -7.339 -7.717 1.00 90.00 90 ASN A O 1
ATOM 766 N N . SER A 1 91 ? 16.599 -5.108 -7.675 1.00 90.94 91 SER A N 1
ATOM 767 C CA . SER A 1 91 ? 15.257 -4.820 -7.151 1.00 90.94 91 SER A CA 1
ATOM 768 C C . SER A 1 91 ? 14.168 -5.199 -8.149 1.00 90.94 91 SER A C 1
ATOM 770 O O . SER A 1 91 ? 13.142 -5.758 -7.772 1.00 90.94 91 SER A O 1
ATOM 772 N N . LEU A 1 92 ? 14.430 -4.995 -9.443 1.00 89.56 92 LEU A N 1
ATOM 773 C CA . LEU A 1 92 ? 13.556 -5.471 -10.512 1.00 89.56 92 LEU A CA 1
ATOM 774 C C . LEU A 1 92 ? 13.453 -7.004 -10.533 1.00 89.56 92 LEU A C 1
ATOM 776 O O . LEU A 1 92 ? 12.360 -7.558 -10.642 1.00 89.56 92 LEU A O 1
ATOM 780 N N . LYS A 1 93 ? 14.584 -7.709 -10.395 1.00 90.50 93 LYS A N 1
ATOM 781 C CA . LYS A 1 93 ? 14.589 -9.178 -10.290 1.00 90.50 93 LYS A CA 1
ATOM 782 C C . LYS A 1 93 ? 13.811 -9.658 -9.066 1.00 90.50 93 LYS A C 1
ATOM 784 O O . LYS A 1 93 ? 13.030 -10.593 -9.196 1.00 90.50 93 LYS A O 1
ATOM 789 N N . TRP A 1 94 ? 13.998 -9.011 -7.915 1.00 92.19 94 TRP A N 1
ATOM 790 C CA . TRP A 1 94 ? 13.262 -9.313 -6.687 1.00 92.19 94 TRP A CA 1
ATOM 791 C C . TRP A 1 94 ? 11.748 -9.137 -6.864 1.00 92.19 94 TRP A C 1
ATOM 793 O O . TRP A 1 94 ? 10.987 -10.023 -6.472 1.00 92.19 94 TRP A O 1
ATOM 803 N N . LEU A 1 95 ? 11.314 -8.040 -7.497 1.00 92.12 95 LEU A N 1
ATOM 804 C CA . LEU A 1 95 ? 9.898 -7.769 -7.754 1.00 92.12 95 LEU A CA 1
ATOM 805 C C . LEU A 1 95 ? 9.268 -8.887 -8.596 1.00 92.12 95 LEU A C 1
ATOM 807 O O . LEU A 1 95 ? 8.213 -9.407 -8.250 1.00 92.12 95 LEU A O 1
ATOM 811 N N . ARG A 1 96 ? 9.954 -9.308 -9.666 1.00 89.50 96 ARG A N 1
ATOM 812 C CA . ARG A 1 96 ? 9.493 -10.374 -10.574 1.00 89.50 96 ARG A CA 1
ATOM 813 C C . ARG A 1 96 ? 9.420 -11.761 -9.927 1.00 89.50 96 ARG A C 1
ATOM 815 O O . ARG A 1 96 ? 8.813 -12.659 -10.496 1.00 89.50 96 ARG A O 1
ATOM 822 N N . GLN A 1 97 ? 10.062 -11.954 -8.777 1.00 90.62 97 GLN A N 1
ATOM 823 C CA . GLN A 1 97 ? 10.033 -13.213 -8.028 1.00 90.62 97 GLN A CA 1
ATOM 824 C C . GLN A 1 97 ? 8.892 -13.272 -7.004 1.00 90.62 97 GLN A C 1
ATOM 826 O O . G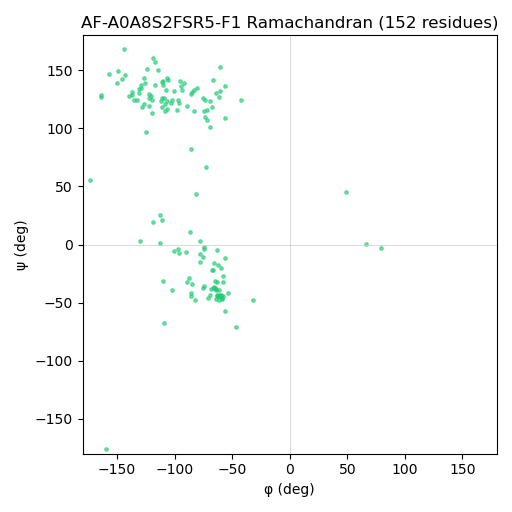LN A 1 97 ? 8.686 -14.318 -6.388 1.00 90.62 97 GLN A O 1
ATOM 831 N N . GLN A 1 98 ? 8.150 -12.180 -6.800 1.00 90.44 98 GLN A N 1
ATOM 832 C CA . GLN A 1 98 ? 7.028 -12.163 -5.866 1.00 90.44 98 GLN A CA 1
ATOM 833 C C . GLN A 1 98 ? 5.835 -12.937 -6.438 1.00 90.44 98 GLN A C 1
ATOM 835 O O . GLN A 1 98 ? 5.335 -12.626 -7.515 1.00 90.44 98 GLN A O 1
ATOM 840 N N . ALA A 1 99 ? 5.340 -13.925 -5.689 1.00 81.38 99 ALA A N 1
ATOM 841 C CA . ALA A 1 99 ? 4.283 -14.831 -6.148 1.00 81.38 99 ALA A CA 1
ATOM 842 C C . ALA A 1 99 ? 2.908 -14.161 -6.351 1.00 81.38 99 ALA A C 1
ATOM 844 O O . ALA A 1 99 ? 2.081 -14.681 -7.092 1.00 81.38 99 ALA A O 1
ATOM 845 N N . ASN A 1 100 ? 2.662 -13.016 -5.707 1.00 86.19 100 ASN A N 1
ATOM 846 C CA . ASN A 1 100 ? 1.353 -12.351 -5.668 1.00 86.19 100 ASN A CA 1
ATOM 847 C C . ASN A 1 100 ? 1.332 -11.015 -6.426 1.00 86.19 100 ASN A C 1
ATOM 849 O O . ASN A 1 100 ? 0.543 -10.132 -6.091 1.00 86.19 100 ASN A O 1
ATOM 853 N N . ILE A 1 101 ? 2.218 -10.855 -7.411 1.00 92.81 101 ILE A N 1
ATOM 854 C CA . ILE A 1 101 ? 2.351 -9.632 -8.203 1.00 92.81 101 ILE A CA 1
ATOM 855 C C . ILE A 1 101 ? 2.152 -9.959 -9.680 1.00 92.81 101 ILE A C 1
ATOM 857 O O . ILE A 1 101 ? 2.846 -10.805 -10.237 1.00 92.81 101 ILE A O 1
ATOM 861 N N . ASN A 1 102 ? 1.229 -9.248 -10.319 1.00 93.56 102 ASN A N 1
ATOM 862 C CA . ASN A 1 102 ? 1.057 -9.250 -11.764 1.00 93.56 102 ASN A CA 1
ATOM 863 C C . ASN A 1 102 ? 1.658 -7.962 -12.341 1.00 93.56 102 ASN A C 1
ATOM 865 O O . ASN A 1 102 ? 1.259 -6.869 -11.947 1.00 93.56 102 ASN A O 1
ATOM 869 N N . VAL A 1 103 ? 2.618 -8.067 -13.257 1.00 93.75 103 VAL A N 1
ATOM 870 C CA . VAL A 1 103 ? 3.200 -6.893 -13.925 1.00 93.75 103 VAL A CA 1
ATOM 871 C C . VAL A 1 103 ? 2.293 -6.502 -15.089 1.00 93.75 103 VAL A C 1
ATOM 873 O O . VAL A 1 103 ? 2.158 -7.263 -16.043 1.00 93.75 103 VAL A O 1
ATOM 876 N N . ILE A 1 104 ? 1.676 -5.322 -15.009 1.00 93.88 104 ILE A N 1
ATOM 877 C CA . ILE A 1 104 ? 0.761 -4.799 -16.037 1.00 93.88 104 ILE A CA 1
ATOM 878 C C . ILE A 1 104 ? 1.550 -4.069 -17.123 1.00 93.88 104 ILE A C 1
ATOM 880 O O . ILE A 1 104 ? 1.295 -4.231 -18.314 1.00 93.88 104 ILE A O 1
ATOM 884 N N . TYR A 1 105 ? 2.509 -3.248 -16.699 1.00 93.81 105 TYR A N 1
ATOM 885 C CA . TYR A 1 105 ? 3.285 -2.390 -17.580 1.00 93.81 105 TYR A CA 1
ATOM 886 C C . TYR A 1 105 ? 4.708 -2.253 -17.057 1.00 93.81 105 TYR A C 1
ATOM 888 O O . TYR A 1 105 ? 4.925 -2.149 -15.851 1.00 93.81 105 TYR A O 1
ATOM 896 N N . GLU A 1 106 ? 5.673 -2.222 -17.968 1.00 93.88 106 GLU A N 1
ATOM 897 C CA . G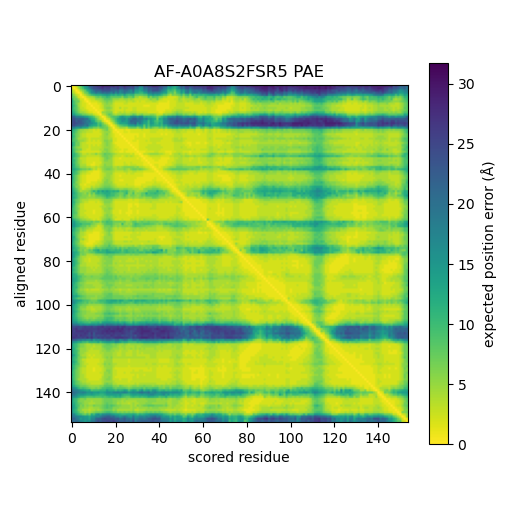LU A 1 106 ? 7.075 -1.964 -17.664 1.00 93.88 106 GLU A CA 1
ATOM 898 C C . GLU A 1 106 ? 7.658 -1.066 -18.751 1.00 93.88 106 GLU A C 1
ATOM 900 O O . GLU A 1 106 ? 7.582 -1.374 -19.942 1.00 93.88 106 GLU A O 1
ATOM 905 N N . PHE A 1 107 ? 8.274 0.033 -18.331 1.00 92.31 107 PHE A N 1
ATOM 906 C CA . PHE A 1 107 ? 8.967 0.957 -19.208 1.00 92.31 107 PHE A CA 1
ATOM 907 C C . PHE A 1 107 ? 10.311 1.342 -18.619 1.00 92.31 107 PHE A C 1
ATOM 909 O O . PHE A 1 107 ? 10.411 1.853 -17.505 1.00 92.31 107 PHE A O 1
ATOM 916 N N . LYS A 1 108 ? 11.364 1.118 -19.397 1.00 89.31 108 LYS A N 1
ATOM 917 C CA . LYS A 1 108 ? 12.705 1.566 -19.054 1.00 89.31 108 LYS A CA 1
ATOM 918 C C . LYS A 1 108 ? 12.969 2.896 -19.745 1.00 89.31 108 LYS A C 1
ATOM 920 O O . LYS A 1 108 ? 12.932 2.956 -20.974 1.00 89.31 108 LYS A O 1
ATOM 925 N N . TYR A 1 109 ? 13.271 3.935 -18.968 1.00 80.81 109 TYR A N 1
ATOM 926 C CA . TYR A 1 109 ? 13.615 5.231 -19.540 1.00 80.81 109 TYR A CA 1
ATOM 927 C C . TYR A 1 109 ? 14.868 5.105 -20.426 1.00 80.81 109 TYR A C 1
ATOM 929 O O . TYR A 1 109 ? 15.864 4.508 -20.001 1.00 80.81 109 TYR A O 1
ATOM 937 N N . PRO A 1 110 ? 14.847 5.647 -21.656 1.00 70.69 110 PRO A N 1
ATOM 938 C CA . PRO A 1 110 ? 16.045 5.740 -22.475 1.00 70.69 110 PRO A CA 1
ATOM 939 C C . PRO A 1 110 ? 16.952 6.815 -21.865 1.00 70.69 110 PRO A C 1
ATOM 941 O O . PRO A 1 110 ? 16.639 8.001 -21.922 1.00 70.69 110 PRO A O 1
ATOM 944 N N . SER A 1 111 ? 18.055 6.416 -21.234 1.00 63.34 111 SER A N 1
ATOM 945 C CA . SER A 1 111 ? 19.006 7.354 -20.635 1.00 63.34 111 SER A CA 1
ATOM 946 C C . SER A 1 111 ? 20.391 7.204 -21.267 1.00 63.34 111 SER A C 1
ATOM 948 O O . SER A 1 111 ? 21.060 6.199 -21.038 1.00 63.34 111 SER A O 1
ATOM 950 N N . ASP A 1 112 ? 20.845 8.234 -21.989 1.00 53.50 112 ASP A N 1
ATOM 951 C CA . ASP A 1 112 ? 22.237 8.381 -22.465 1.00 53.50 112 ASP A CA 1
ATOM 952 C C . ASP A 1 112 ? 23.215 8.778 -21.337 1.00 53.50 112 ASP A C 1
ATOM 954 O O . ASP A 1 112 ? 24.420 8.902 -21.549 1.00 53.50 112 ASP A O 1
ATOM 958 N N . LYS A 1 113 ? 22.700 9.006 -20.122 1.00 54.22 113 LYS A N 1
ATOM 959 C CA . LYS A 1 113 ? 23.468 9.336 -18.918 1.00 54.22 113 LYS A CA 1
ATOM 960 C C . LYS A 1 113 ? 23.018 8.429 -17.778 1.00 54.22 113 LYS A C 1
ATOM 962 O O . LYS A 1 113 ? 21.822 8.333 -17.512 1.00 54.22 113 LYS A O 1
ATOM 967 N N . ASP A 1 114 ? 23.975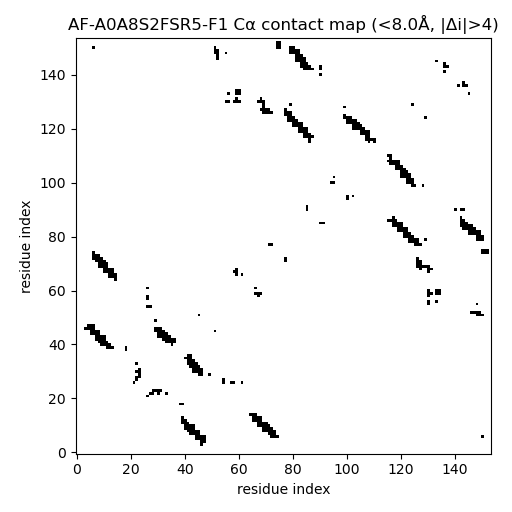 7.808 -17.094 1.00 56.03 114 ASP A N 1
ATOM 968 C CA . ASP A 1 114 ? 23.769 6.788 -16.050 1.00 56.03 114 ASP A CA 1
ATOM 969 C C . ASP A 1 114 ? 22.875 7.225 -14.867 1.00 56.03 114 ASP A C 1
ATOM 971 O O . ASP A 1 114 ? 22.426 6.391 -14.082 1.00 56.03 114 ASP A O 1
ATOM 975 N N . GLU A 1 115 ? 22.566 8.517 -14.744 1.00 54.50 115 GLU A N 1
ATOM 976 C CA . GLU A 1 115 ? 21.800 9.103 -13.636 1.00 54.50 115 GLU A CA 1
ATOM 977 C C . GLU A 1 115 ? 20.276 8.872 -13.720 1.00 54.50 115 GLU A C 1
ATOM 979 O O . GLU A 1 115 ? 19.581 9.026 -12.716 1.00 54.50 115 GLU A O 1
ATOM 984 N N . LEU A 1 116 ? 19.740 8.457 -14.878 1.00 61.22 116 LEU A N 1
ATOM 985 C CA . LEU A 1 116 ? 18.294 8.263 -15.102 1.00 61.22 116 LEU A CA 1
ATOM 986 C C . LEU A 1 116 ? 17.901 6.826 -15.469 1.00 61.22 116 LEU A C 1
ATOM 988 O O . LEU A 1 116 ? 16.812 6.608 -15.995 1.00 61.22 116 LEU A O 1
ATOM 992 N N . ASN A 1 117 ? 18.750 5.836 -15.179 1.00 73.06 117 ASN A N 1
ATOM 993 C CA . ASN A 1 117 ? 18.473 4.426 -15.468 1.00 73.06 117 ASN A CA 1
ATOM 994 C C . ASN A 1 117 ? 17.404 3.854 -14.512 1.00 73.06 117 ASN A C 1
ATOM 996 O O . ASN A 1 117 ? 17.674 3.015 -13.652 1.00 73.06 117 ASN A O 1
ATOM 1000 N N . GLN A 1 118 ? 16.182 4.365 -14.638 1.00 85.56 118 GLN A N 1
ATOM 1001 C CA . GLN A 1 118 ? 15.009 3.978 -13.878 1.00 85.56 118 GLN A CA 1
ATOM 1002 C C . GLN A 1 118 ? 14.068 3.171 -14.766 1.00 85.56 118 GLN A C 1
ATOM 1004 O O . GLN A 1 118 ? 13.924 3.411 -15.967 1.00 85.56 118 GLN A O 1
ATOM 1009 N N . THR A 1 119 ? 13.434 2.182 -14.155 1.00 91.38 119 THR A N 1
ATOM 1010 C CA . THR A 1 119 ? 12.355 1.409 -14.757 1.00 91.38 119 THR A CA 1
ATOM 1011 C C . THR A 1 119 ? 11.073 1.770 -14.028 1.00 91.38 119 THR A C 1
ATOM 1013 O O . THR A 1 119 ? 10.979 1.566 -12.818 1.00 91.38 119 THR A O 1
ATOM 1016 N N . GLN A 1 120 ? 10.119 2.326 -14.761 1.00 93.75 120 GLN A N 1
ATOM 1017 C CA . GLN A 1 120 ? 8.760 2.559 -14.301 1.00 93.75 120 GLN A CA 1
ATOM 1018 C C . GLN A 1 120 ? 7.953 1.286 -14.521 1.00 93.75 120 GLN A C 1
ATOM 1020 O O . GLN A 1 120 ? 8.004 0.693 -15.601 1.00 93.75 120 GLN A O 1
ATOM 1025 N N . ILE A 1 121 ? 7.234 0.844 -13.496 1.00 94.69 121 ILE A N 1
ATOM 1026 C CA . ILE A 1 121 ? 6.481 -0.408 -13.523 1.00 94.69 121 ILE A CA 1
ATOM 1027 C C . ILE A 1 121 ? 5.125 -0.182 -12.889 1.00 94.69 121 ILE A C 1
ATOM 1029 O O . ILE A 1 121 ? 5.045 0.332 -11.778 1.00 94.69 121 ILE A O 1
ATOM 1033 N N . ILE A 1 122 ? 4.075 -0.620 -13.575 1.00 95.00 122 ILE A N 1
ATOM 1034 C CA . ILE A 1 122 ? 2.743 -0.738 -12.992 1.00 95.00 122 ILE A CA 1
ATOM 1035 C C . ILE A 1 122 ? 2.517 -2.207 -12.681 1.00 95.00 122 ILE A C 1
ATOM 1037 O O . ILE A 1 122 ? 2.631 -3.073 -13.554 1.00 95.00 122 ILE A O 1
ATOM 1041 N N . ILE A 1 123 ? 2.199 -2.478 -11.425 1.00 95.50 123 ILE A N 1
ATOM 1042 C CA . ILE A 1 123 ? 1.857 -3.807 -10.946 1.00 95.50 123 ILE A CA 1
ATOM 1043 C C . ILE A 1 123 ? 0.431 -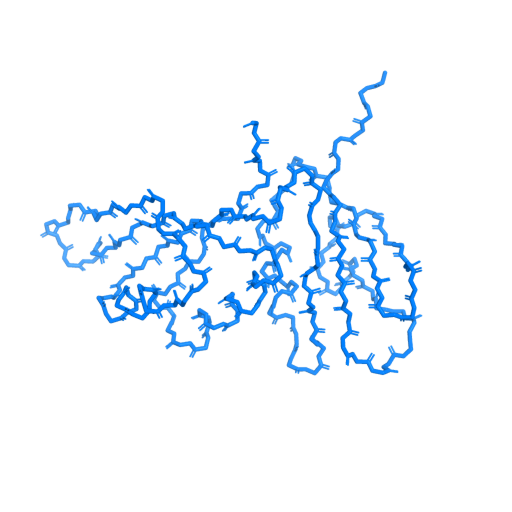3.844 -10.425 1.00 95.50 123 ILE A C 1
ATOM 1045 O O . ILE A 1 123 ? -0.108 -2.833 -9.990 1.00 95.50 123 ILE A O 1
ATOM 1049 N N . GLN A 1 124 ? -0.141 -5.038 -10.408 1.00 94.69 124 GLN A N 1
ATOM 1050 C CA . GLN A 1 124 ? -1.377 -5.358 -9.721 1.00 94.69 124 GLN A CA 1
ATOM 1051 C C . GLN A 1 124 ? -1.095 -6.391 -8.632 1.00 94.69 124 GLN A C 1
ATOM 1053 O O . GLN A 1 124 ? -0.382 -7.370 -8.866 1.00 94.69 124 GLN A O 1
ATOM 1058 N N . LEU A 1 125 ? -1.691 -6.211 -7.459 1.00 94.19 125 LEU A N 1
ATOM 1059 C CA . LEU A 1 125 ? -1.714 -7.225 -6.404 1.00 94.19 125 LEU A CA 1
ATOM 1060 C C . LEU A 1 125 ? -3.039 -7.199 -5.656 1.00 94.19 125 LEU A C 1
ATOM 1062 O O . LEU A 1 125 ? -3.835 -6.277 -5.807 1.00 94.19 125 LEU A O 1
ATOM 1066 N N . LYS A 1 126 ? -3.282 -8.226 -4.843 1.00 93.44 126 LYS A N 1
ATOM 1067 C CA . LYS A 1 126 ? -4.446 -8.252 -3.958 1.00 93.44 126 LYS A CA 1
ATOM 1068 C C . LYS A 1 126 ? -4.335 -7.178 -2.878 1.00 93.44 126 LYS A C 1
ATOM 1070 O O . LYS A 1 126 ? -3.262 -6.999 -2.300 1.00 93.44 126 LYS A O 1
ATOM 1075 N N . ILE A 1 127 ? -5.461 -6.550 -2.546 1.00 92.50 127 ILE A N 1
ATOM 1076 C CA . ILE A 1 127 ? -5.560 -5.511 -1.505 1.00 92.50 127 ILE A CA 1
ATOM 1077 C C . ILE A 1 127 ? -4.982 -5.997 -0.167 1.00 92.50 127 ILE A C 1
ATOM 1079 O O . ILE A 1 127 ? -4.216 -5.277 0.470 1.00 92.50 127 ILE A O 1
ATOM 1083 N N . GLU A 1 128 ? -5.265 -7.248 0.212 1.00 92.56 128 GLU A N 1
ATOM 1084 C CA . GLU A 1 128 ? -4.787 -7.864 1.462 1.00 92.56 128 GLU A CA 1
ATOM 1085 C C . GLU A 1 128 ? -3.254 -7.930 1.587 1.00 92.56 128 GLU A C 1
ATOM 1087 O O . GLU A 1 128 ? -2.709 -8.036 2.685 1.00 92.56 128 GLU A O 1
ATOM 1092 N N . HIS A 1 129 ? -2.534 -7.838 0.466 1.00 93.31 129 HIS A N 1
ATOM 1093 C CA . HIS A 1 129 ? -1.074 -7.868 0.433 1.00 93.31 129 HIS A CA 1
ATOM 1094 C C . HIS A 1 129 ? -0.442 -6.480 0.296 1.00 93.31 129 HIS A C 1
ATOM 1096 O O . HIS A 1 129 ? 0.780 -6.373 0.395 1.00 93.31 129 HIS A O 1
ATOM 1102 N N . LEU A 1 130 ? -1.239 -5.419 0.115 1.00 93.56 130 LEU A N 1
ATOM 1103 C CA . LEU A 1 130 ? -0.747 -4.068 -0.166 1.00 93.56 130 LEU A CA 1
ATOM 1104 C C . LEU A 1 130 ? 0.226 -3.572 0.903 1.00 93.56 130 LEU A C 1
ATOM 1106 O O . LEU A 1 130 ? 1.379 -3.265 0.609 1.00 93.56 130 LEU A O 1
ATOM 1110 N N . PHE A 1 131 ? -0.204 -3.541 2.164 1.00 94.31 131 PHE A N 1
ATOM 1111 C CA . PHE A 1 131 ? 0.636 -3.023 3.245 1.00 94.31 131 PHE A CA 1
ATOM 1112 C C . PHE A 1 131 ? 1.892 -3.873 3.464 1.00 94.31 131 PHE A C 1
ATOM 1114 O O . PHE A 1 131 ? 2.974 -3.334 3.700 1.00 94.31 131 PHE A O 1
ATOM 1121 N N . GLN A 1 132 ? 1.784 -5.199 3.341 1.00 92.31 132 GLN A N 1
ATOM 1122 C CA . GLN A 1 132 ? 2.942 -6.087 3.434 1.00 92.31 132 GLN A CA 1
ATOM 1123 C C . GLN A 1 132 ? 3.948 -5.814 2.311 1.00 92.31 132 GLN A C 1
ATOM 1125 O O . GLN A 1 132 ? 5.148 -5.742 2.576 1.00 92.31 132 GLN A O 1
ATOM 1130 N N . PHE A 1 133 ? 3.464 -5.632 1.085 1.00 93.81 133 PHE A N 1
ATOM 1131 C CA . PHE A 1 133 ? 4.295 -5.318 -0.067 1.00 93.81 133 PHE A CA 1
ATOM 1132 C C . PHE A 1 133 ? 5.040 -3.988 0.120 1.00 93.81 133 PHE A C 1
ATOM 1134 O O . PHE A 1 133 ? 6.260 -3.944 -0.030 1.00 93.81 133 PHE A O 1
ATOM 1141 N N . ILE A 1 134 ? 4.345 -2.929 0.553 1.00 93.31 134 ILE A N 1
ATOM 1142 C CA . ILE A 1 134 ? 4.957 -1.616 0.826 1.00 93.31 134 ILE A CA 1
ATOM 1143 C C . ILE A 1 134 ? 6.076 -1.733 1.873 1.00 93.31 134 ILE A C 1
ATOM 1145 O O . ILE A 1 134 ? 7.179 -1.213 1.673 1.00 93.31 134 ILE A O 1
ATOM 1149 N N . ARG A 1 135 ? 5.839 -2.478 2.962 1.00 91.25 135 ARG A N 1
ATOM 1150 C CA . ARG A 1 135 ? 6.865 -2.751 3.984 1.00 91.25 135 ARG A CA 1
ATOM 1151 C C . ARG A 1 135 ? 8.077 -3.478 3.400 1.00 91.25 135 ARG A C 1
ATOM 1153 O O . ARG A 1 135 ? 9.211 -3.122 3.709 1.00 91.25 135 ARG A O 1
ATOM 1160 N N . GLN A 1 136 ? 7.860 -4.479 2.548 1.00 91.19 136 GLN A N 1
ATOM 1161 C CA . GLN A 1 136 ? 8.946 -5.219 1.902 1.00 91.19 136 GLN A CA 1
ATOM 1162 C C . GLN A 1 136 ? 9.768 -4.345 0.950 1.00 91.19 136 GLN A C 1
ATOM 1164 O O . GLN A 1 136 ? 10.989 -4.487 0.927 1.00 91.19 136 GLN A O 1
ATOM 1169 N N . CYS A 1 137 ? 9.140 -3.423 0.216 1.00 90.62 137 CYS A N 1
ATOM 1170 C CA . CYS A 1 137 ? 9.855 -2.455 -0.618 1.00 90.62 137 CYS A CA 1
ATOM 1171 C C . CYS A 1 137 ? 10.820 -1.606 0.222 1.00 90.62 137 CYS A C 1
ATOM 1173 O O . CYS A 1 137 ? 11.996 -1.501 -0.120 1.00 90.62 137 CYS A O 1
ATOM 1175 N N . GLN A 1 138 ? 10.363 -1.083 1.367 1.00 86.81 138 GLN A N 1
ATOM 1176 C CA . GLN A 1 138 ? 11.207 -0.293 2.273 1.00 86.81 138 GLN A CA 1
ATOM 1177 C C . GLN A 1 138 ? 12.332 -1.106 2.932 1.00 86.81 138 GLN A C 1
ATOM 1179 O O . GLN A 1 138 ? 13.434 -0.591 3.121 1.00 86.81 138 GLN A O 1
ATOM 1184 N N . LEU A 1 139 ? 12.069 -2.367 3.293 1.00 83.31 139 LEU A N 1
ATOM 1185 C CA . LEU A 1 139 ? 13.049 -3.232 3.959 1.00 83.31 139 LEU A CA 1
ATOM 1186 C C . LEU A 1 139 ? 14.130 -3.763 3.009 1.00 83.31 139 LEU A C 1
ATOM 1188 O O . LEU A 1 139 ? 15.278 -3.897 3.427 1.00 83.31 139 LEU A O 1
ATOM 1192 N N . ASN A 1 140 ? 13.773 -4.086 1.763 1.00 73.88 140 ASN A N 1
ATOM 1193 C CA . ASN A 1 140 ? 14.694 -4.737 0.831 1.00 73.88 140 ASN A CA 1
ATOM 1194 C C . ASN A 1 140 ? 15.638 -3.751 0.140 1.00 73.88 140 ASN A C 1
ATOM 1196 O O . ASN A 1 140 ? 16.839 -4.012 0.076 1.00 73.88 140 ASN A O 1
ATOM 1200 N N . ASP A 1 141 ? 15.136 -2.635 -0.400 1.00 71.69 141 ASP A N 1
ATOM 1201 C CA . ASP A 1 141 ? 15.991 -1.686 -1.116 1.00 71.69 141 ASP A CA 1
ATOM 1202 C C . ASP A 1 141 ? 15.314 -0.318 -1.300 1.00 71.69 141 ASP A C 1
ATOM 1204 O O . ASP A 1 141 ? 14.255 -0.206 -1.912 1.00 71.69 141 ASP A O 1
ATOM 1208 N N . LYS A 1 142 ? 15.999 0.759 -0.893 1.00 78.25 142 LYS A N 1
ATOM 1209 C CA . LYS A 1 142 ? 15.568 2.153 -1.134 1.00 78.25 142 LYS A CA 1
ATOM 1210 C C . LYS A 1 142 ? 15.494 2.535 -2.622 1.00 78.25 142 LYS A C 1
ATOM 1212 O O . LYS A 1 142 ? 15.111 3.653 -2.948 1.00 78.25 142 LYS A O 1
ATOM 1217 N N . SER A 1 143 ? 15.909 1.647 -3.525 1.00 84.88 143 SER A N 1
ATOM 1218 C CA . SER A 1 143 ? 15.782 1.820 -4.976 1.00 84.88 143 SER A CA 1
ATOM 1219 C C . SER A 1 143 ? 14.381 1.553 -5.523 1.00 84.88 143 SER A C 1
ATOM 1221 O O . SER A 1 143 ? 14.176 1.821 -6.703 1.00 84.88 143 SER A O 1
ATOM 1223 N N . ILE A 1 144 ? 13.444 1.043 -4.712 1.00 90.12 144 ILE A N 1
ATOM 1224 C CA . ILE A 1 144 ? 12.026 0.934 -5.076 1.00 90.12 144 ILE A CA 1
ATOM 1225 C C . ILE A 1 144 ? 11.282 2.118 -4.467 1.00 90.12 144 ILE A C 1
ATOM 1227 O O . ILE A 1 144 ? 11.182 2.241 -3.247 1.00 90.12 144 ILE A O 1
ATOM 1231 N N . LYS A 1 145 ? 10.740 2.981 -5.323 1.00 90.00 145 LYS A N 1
ATOM 1232 C CA . LYS A 1 145 ? 9.887 4.097 -4.923 1.00 90.00 145 LYS A CA 1
ATOM 1233 C C . LYS A 1 145 ? 8.469 3.834 -5.404 1.00 90.00 145 LYS A C 1
ATOM 1235 O O . LYS A 1 145 ? 8.268 3.673 -6.602 1.00 90.00 145 LYS A O 1
ATOM 1240 N N . ILE A 1 146 ? 7.509 3.831 -4.489 1.00 90.38 146 ILE A N 1
ATOM 1241 C CA . ILE A 1 146 ? 6.090 3.882 -4.843 1.00 90.38 146 ILE A CA 1
ATOM 1242 C C . ILE A 1 146 ? 5.787 5.318 -5.265 1.00 90.38 146 ILE A C 1
ATOM 1244 O O . ILE A 1 146 ? 6.172 6.264 -4.577 1.00 90.38 146 ILE A O 1
ATOM 1248 N N . THR A 1 147 ? 5.214 5.493 -6.451 1.00 88.75 147 THR A N 1
ATOM 1249 C CA . THR A 1 147 ? 4.821 6.818 -6.951 1.00 88.75 147 THR A CA 1
ATOM 1250 C C . THR A 1 147 ? 3.336 7.045 -6.819 1.00 88.75 147 THR A C 1
ATOM 1252 O O . THR A 1 147 ? 2.929 8.149 -6.464 1.00 88.75 147 THR A O 1
ATOM 1255 N N . GLN A 1 148 ? 2.545 6.008 -7.078 1.00 88.38 148 GLN A N 1
ATOM 1256 C CA . GLN A 1 148 ? 1.101 6.094 -7.022 1.00 88.38 148 GLN A CA 1
ATOM 1257 C C . GLN A 1 148 ? 0.494 4.750 -6.636 1.00 88.38 148 GLN A C 1
ATOM 1259 O O . GLN A 1 148 ? 0.906 3.692 -7.101 1.00 88.38 148 GLN A O 1
ATOM 1264 N N . VAL A 1 149 ? -0.520 4.816 -5.787 1.00 88.00 149 VAL A N 1
ATOM 1265 C CA . VAL A 1 149 ? -1.488 3.751 -5.531 1.00 88.00 149 VAL A CA 1
ATOM 1266 C C . VAL A 1 149 ? -2.782 4.227 -6.173 1.00 88.00 149 VAL A C 1
ATOM 1268 O O . VAL A 1 149 ? -3.298 5.268 -5.765 1.00 88.00 149 VAL A O 1
ATOM 1271 N N . TYR A 1 150 ? -3.243 3.521 -7.203 1.00 84.94 150 TYR A N 1
ATOM 1272 C CA . TYR A 1 150 ? -4.457 3.886 -7.927 1.00 84.94 150 TYR A CA 1
ATOM 1273 C C . TYR A 1 150 ? -5.689 3.408 -7.157 1.00 84.94 150 TYR A C 1
ATOM 1275 O O . TYR A 1 150 ? -5.714 2.279 -6.674 1.00 84.94 150 TYR A O 1
ATOM 1283 N N . ASP A 1 151 ? -6.680 4.284 -7.052 1.00 69.19 151 ASP A N 1
ATOM 1284 C CA . ASP A 1 151 ? -7.967 4.105 -6.373 1.00 69.19 151 ASP A CA 1
ATOM 1285 C C . ASP A 1 151 ? -9.147 4.049 -7.364 1.00 69.19 151 ASP A C 1
ATOM 1287 O O . ASP A 1 151 ? -10.288 4.328 -7.001 1.00 69.19 151 ASP A O 1
ATOM 1291 N N . TYR A 1 152 ? -8.863 3.733 -8.634 1.00 63.09 152 TYR A N 1
ATOM 1292 C CA . TYR A 1 152 ? -9.841 3.700 -9.717 1.00 63.09 152 TYR A CA 1
ATOM 1293 C C . TYR A 1 152 ? -9.724 2.424 -10.554 1.00 63.09 152 TYR A C 1
ATOM 1295 O O . TYR A 1 152 ? -8.702 2.179 -11.202 1.00 63.09 152 TYR A O 1
ATOM 1303 N N . PHE A 1 153 ? -10.842 1.711 -10.657 1.00 46.88 153 PHE A N 1
ATOM 1304 C CA . PHE A 1 153 ? -11.199 0.921 -11.829 1.00 46.88 153 PHE A CA 1
ATOM 1305 C C . PHE A 1 153 ? -12.615 1.317 -12.260 1.00 46.88 153 PHE A C 1
ATOM 1307 O O . PHE A 1 153 ? -13.561 1.152 -11.490 1.00 46.88 153 PHE A O 1
ATOM 1314 N N . ASP A 1 154 ? -12.737 1.843 -13.481 1.00 44.03 154 ASP A N 1
ATOM 1315 C CA . ASP A 1 154 ? -13.982 1.771 -14.261 1.00 44.03 154 ASP A CA 1
ATOM 1316 C C . ASP A 1 154 ? -14.110 0.372 -14.891 1.00 44.03 154 ASP A C 1
ATOM 1318 O O . ASP A 1 154 ? -13.082 -0.145 -15.400 1.00 44.03 154 ASP A O 1
#

Sequence (154 aa):
RVDPEYEQLIIKISNEKENNFDFINEIDERIEQVKLLNKDHYALRIPRHRPFSEIIEKLALYDKNVQFDLLFISNENGFIQIELNISKSNSLKWLRQQANINVIYEFKYPSDKDELNQTQIIIQLKIEHLFQFIRQCQLNDKSIKITQVYDYFD

pLDDT: mean 84.51, std 12.51, range [42.69, 95.5]

Nearest PDB structures (foldseek):
  7b9v-assembly1_C  TM=5.271E-01  e=3.805E-02  Saccharomyces cerevisiae
  6bk8-assembly1_B  TM=5.408E-01  e=4.523E-02  Saccharomyces cerevisiae S288C
  5y88-assembly1_C  TM=5.386E-01  e=4.031E-02  Saccharomyces cerevisiae S288C
  6teo-assembly1_A  TM=5.565E-01  e=2.141E-01  Saccharomyces cerevisiae S288C
  1y7p-assembly2_B  TM=5.132E-01  e=6.775E-01  Archaeoglobus fulgidus

Mean predicted aligned error: 6.72 Å

Secondary structure (DSSP, 8-state):
-----EEE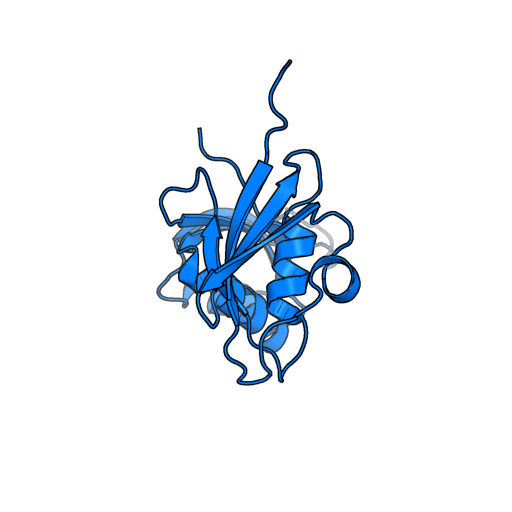EEEEE---S-S---HHHHT-TT--EEEEEETTEEEEEEETTS-HHHHHHHHHHSBTTB-EEEEEETT--SEEEEEEEE--HHHHHHHHT-TTEEEEEEEE---SSGGG--EEEEEEEEGGGHHHHHHHHHHH-TTEEEEEE-----